Protein AF-A0A2N2IWS1-F1 (afdb_monomer)

Radius of gyration: 18.08 Å; Cα contacts (8 Å, |Δi|>4): 103; chains: 1; bounding box: 43×35×47 Å

Solvent-accessible surface area (backbone atoms only — not comparable to full-atom values): 7601 Å² total; per-residue (Å²): 71,69,80,46,80,88,52,64,87,78,64,87,85,59,77,84,54,102,39,60,62,78,55,53,88,51,97,86,38,55,80,61,92,93,49,77,65,35,88,47,56,85,59,11,75,43,39,83,91,68,78,90,66,96,35,44,76,46,73,50,76,75,44,56,80,58,96,74,76,89,52,101,83,56,81,81,52,74,49,65,53,77,40,80,72,43,95,48,91,77,84,84,85,89,83,87,87,86,84,80,93,82,64,97,61,88,131

Foldseek 3Di:
DAPDPVLPPAAPLDDQPPADDPQDDDPPHPDDPPWHRGPCNNCHPAHPQDDDDPWDKDKADKDWPDPDDDDPPDDIDIDIDIDGPGDDDDDHDDDDDDDDPDDPDRD

Nearest PDB structures (foldseek):
  6r5v-assembly1_B  TM=9.050E-01  e=1.182E-02  Pseudomonas aeruginosa PAO1

Structure (mmCIF, N/CA/C/O backbone):
data_AF-A0A2N2IWS1-F1
#
_entry.id   AF-A0A2N2IWS1-F1
#
loop_
_atom_site.group_PDB
_atom_site.id
_atom_site.type_symbol
_atom_site.label_atom_id
_atom_site.label_alt_id
_atom_site.label_comp_id
_atom_site.label_asym_id
_atom_site.label_entity_id
_atom_site.label_seq_id
_atom_site.pdbx_PDB_ins_code
_atom_site.Cartn_x
_atom_site.Cartn_y
_atom_site.Cartn_z
_atom_site.occupancy
_atom_site.B_iso_or_equiv
_atom_site.auth_seq_id
_atom_site.auth_comp_id
_atom_site.auth_asym_id
_atom_site.auth_atom_id
_atom_site.pdbx_PDB_model_num
ATOM 1 N N . MET A 1 1 ? 13.459 -1.498 2.084 1.00 74.81 1 MET A N 1
ATOM 2 C CA . MET A 1 1 ? 14.936 -1.447 1.983 1.00 74.81 1 MET A CA 1
ATOM 3 C C . MET A 1 1 ? 15.389 -0.037 2.311 1.00 74.81 1 MET A C 1
ATOM 5 O O . MET A 1 1 ? 14.956 0.867 1.605 1.00 74.81 1 MET A O 1
ATOM 9 N N . PRO A 1 2 ? 16.210 0.158 3.357 1.00 72.88 2 PRO A N 1
ATOM 10 C CA . PRO A 1 2 ? 16.790 1.462 3.685 1.00 72.88 2 PRO A CA 1
ATOM 11 C C . PRO A 1 2 ? 17.590 2.036 2.510 1.00 72.88 2 PRO A C 1
ATOM 13 O O . PRO A 1 2 ? 18.221 1.276 1.776 1.00 72.88 2 PRO A O 1
ATOM 16 N N . CYS A 1 3 ? 17.601 3.357 2.337 1.00 76.81 3 CYS A N 1
ATOM 17 C CA . CYS A 1 3 ? 18.501 4.008 1.379 1.00 76.81 3 CYS A CA 1
ATOM 18 C C . CYS A 1 3 ? 19.899 4.266 1.970 1.00 76.81 3 CYS A C 1
ATOM 20 O O . CYS A 1 3 ? 20.853 4.454 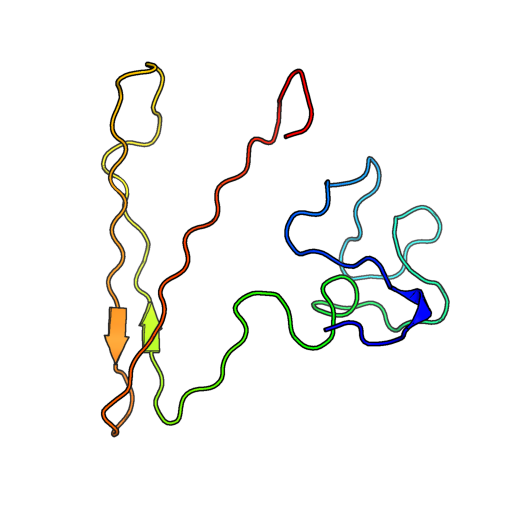1.221 1.00 76.81 3 CYS A O 1
ATOM 22 N N . HIS A 1 4 ? 20.039 4.229 3.300 1.00 80.19 4 HIS A N 1
ATOM 23 C CA . HIS A 1 4 ? 21.315 4.323 4.011 1.00 80.19 4 HIS A CA 1
ATOM 24 C C . HIS A 1 4 ? 21.274 3.454 5.287 1.00 80.19 4 HIS A C 1
ATOM 26 O O . HIS A 1 4 ? 20.225 3.407 5.934 1.00 80.19 4 HIS A O 1
ATOM 32 N N . PRO A 1 5 ? 22.374 2.791 5.711 1.00 80.69 5 PRO A N 1
ATOM 33 C CA . PRO A 1 5 ? 22.377 1.930 6.904 1.00 80.69 5 PRO A CA 1
ATOM 34 C C . PRO A 1 5 ? 21.931 2.655 8.179 1.00 80.69 5 PRO A C 1
ATOM 36 O O . PRO A 1 5 ? 21.270 2.050 9.020 1.00 80.69 5 PRO A O 1
ATOM 39 N N . GLY A 1 6 ? 22.217 3.958 8.281 1.00 81.00 6 GLY A N 1
ATOM 40 C CA . GLY A 1 6 ? 21.803 4.813 9.402 1.00 81.00 6 GLY A CA 1
ATOM 41 C C . GLY A 1 6 ? 20.289 4.997 9.566 1.00 81.00 6 GLY A C 1
ATOM 42 O O . GLY A 1 6 ? 19.862 5.520 10.585 1.00 81.00 6 GLY A O 1
ATOM 43 N N . GLN A 1 7 ? 19.475 4.555 8.604 1.00 79.50 7 GLN A N 1
ATOM 44 C CA . GLN A 1 7 ? 18.015 4.537 8.739 1.00 79.50 7 GLN A CA 1
ATOM 45 C C . GLN A 1 7 ? 17.487 3.265 9.416 1.00 79.50 7 GLN A C 1
ATOM 47 O O . GLN A 1 7 ? 16.287 3.141 9.633 1.00 79.50 7 GLN A O 1
ATOM 52 N N . THR A 1 8 ? 18.349 2.290 9.702 1.00 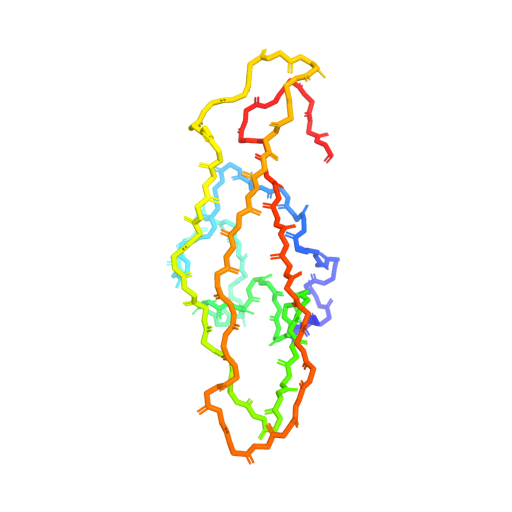81.94 8 THR A N 1
ATOM 53 C CA . THR A 1 8 ? 17.946 1.061 10.393 1.00 81.94 8 THR A CA 1
ATOM 54 C C . THR A 1 8 ? 17.729 1.368 11.879 1.00 81.94 8 THR A C 1
ATOM 56 O O . THR A 1 8 ? 18.615 1.974 12.483 1.00 81.94 8 THR A O 1
ATOM 59 N N . PRO A 1 9 ? 16.628 0.923 12.511 1.00 81.62 9 PRO A N 1
ATOM 60 C CA . PRO A 1 9 ? 15.547 0.092 11.971 1.00 81.62 9 PRO A CA 1
ATOM 61 C C . PRO A 1 9 ? 14.481 0.889 11.199 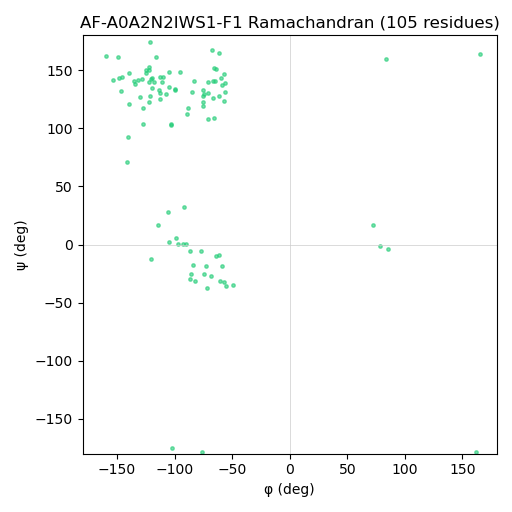1.00 81.62 9 PRO A C 1
ATOM 63 O O . PRO A 1 9 ? 14.055 1.955 11.631 1.00 81.62 9 PRO A O 1
ATOM 66 N N . LEU A 1 10 ? 14.000 0.315 10.087 1.00 79.75 10 LEU A N 1
ATOM 67 C CA . LEU A 1 10 ? 12.961 0.894 9.230 1.00 79.75 10 LEU A CA 1
ATOM 68 C C . LEU A 1 10 ? 11.867 -0.145 8.967 1.00 79.75 10 LEU A C 1
ATOM 70 O O . LEU A 1 10 ? 12.162 -1.263 8.540 1.00 79.75 10 LEU A O 1
ATOM 74 N N . SER A 1 11 ? 10.614 0.219 9.232 1.00 80.12 11 SER A N 1
ATOM 75 C CA . SER A 1 11 ? 9.443 -0.653 9.094 1.00 80.12 11 SER A CA 1
ATOM 76 C C . SER A 1 11 ? 8.275 0.131 8.508 1.00 80.12 11 SER A C 1
ATOM 78 O O . SER A 1 11 ? 8.135 1.314 8.791 1.00 80.12 11 SER A O 1
ATOM 80 N N . HIS A 1 12 ? 7.421 -0.537 7.729 1.00 78.75 12 HIS A N 1
ATOM 81 C CA . HIS A 1 12 ? 6.203 0.075 7.184 1.00 78.75 12 HIS A CA 1
ATOM 82 C C . HIS A 1 12 ? 5.158 0.378 8.268 1.00 78.75 12 HIS A C 1
ATOM 84 O O . HIS A 1 12 ? 4.354 1.286 8.110 1.00 78.75 12 HIS A O 1
ATOM 90 N N . ALA A 1 13 ? 5.174 -0.390 9.361 1.00 80.25 13 ALA A N 1
ATOM 91 C CA . ALA A 1 13 ? 4.272 -0.232 10.495 1.00 80.25 13 ALA A CA 1
ATOM 92 C C . ALA A 1 13 ? 4.885 0.691 11.563 1.00 80.25 13 ALA A C 1
ATOM 94 O O . ALA A 1 13 ? 4.704 0.471 12.756 1.00 80.25 13 ALA A O 1
ATOM 95 N N . CYS A 1 14 ? 5.690 1.677 11.151 1.00 80.69 14 CYS A N 1
ATOM 96 C CA . CYS A 1 14 ? 6.225 2.655 12.086 1.00 80.69 14 CYS A CA 1
ATOM 97 C C . CYS A 1 14 ? 5.113 3.591 12.565 1.00 80.69 14 CYS A C 1
ATOM 99 O O . CYS A 1 14 ? 4.266 4.035 11.786 1.00 80.69 14 CYS A O 1
ATOM 101 N N . GLU A 1 15 ? 5.144 3.921 13.849 1.00 80.50 15 GLU A N 1
ATOM 102 C CA . GLU A 1 15 ? 4.154 4.806 14.441 1.00 80.50 15 GLU A CA 1
ATOM 103 C C . GLU A 1 15 ? 4.245 6.220 13.843 1.00 80.50 15 GLU A C 1
ATOM 105 O O . GLU A 1 15 ? 5.350 6.750 13.645 1.00 80.50 15 GLU A O 1
ATOM 110 N N . PRO A 1 16 ? 3.104 6.884 13.594 1.00 80.12 16 PRO A N 1
ATOM 111 C CA . PRO A 1 16 ? 3.109 8.297 13.270 1.00 80.12 16 PRO A CA 1
ATOM 112 C C . PRO A 1 16 ? 3.588 9.074 14.502 1.00 80.12 16 PRO A C 1
ATOM 114 O O . PRO A 1 16 ? 2.890 9.177 15.510 1.00 80.12 16 PRO A O 1
ATOM 117 N N . THR A 1 17 ? 4.801 9.625 14.439 1.00 82.75 17 THR A N 1
ATOM 118 C CA . THR A 1 17 ? 5.331 10.469 15.519 1.00 82.75 17 THR A CA 1
ATOM 119 C C . THR A 1 17 ? 4.448 11.707 15.715 1.00 82.75 17 THR A C 1
ATOM 121 O O . THR A 1 17 ? 3.702 12.108 14.823 1.00 82.75 17 THR A O 1
ATOM 124 N N . GLY A 1 18 ? 4.591 12.417 16.841 1.00 84.00 18 GLY A N 1
ATOM 125 C CA . GLY A 1 18 ? 3.866 13.679 17.063 1.00 84.00 18 GLY A CA 1
ATOM 126 C C . GLY A 1 18 ? 4.181 14.794 16.049 1.00 84.00 18 GLY A C 1
ATOM 127 O O . GLY A 1 18 ? 3.533 15.841 16.062 1.00 84.00 18 GLY A O 1
ATOM 128 N N . ARG A 1 19 ? 5.187 14.610 15.181 1.00 85.31 19 ARG A N 1
ATOM 129 C CA . ARG A 1 19 ? 5.573 15.555 14.124 1.00 85.31 19 ARG A CA 1
ATOM 130 C C . ARG A 1 19 ? 5.972 14.796 12.853 1.00 85.31 19 ARG A C 1
ATOM 132 O O . ARG A 1 19 ? 7.157 14.797 12.504 1.00 85.31 19 ARG A O 1
ATOM 139 N N . PRO A 1 20 ? 5.004 14.179 12.156 1.00 85.25 20 PRO A N 1
ATOM 140 C CA . PRO A 1 20 ? 5.288 13.352 10.993 1.00 85.25 20 PRO A CA 1
ATOM 141 C C . PRO A 1 20 ? 5.862 14.204 9.859 1.00 85.25 20 PRO A C 1
ATOM 143 O O . PRO A 1 20 ? 5.572 15.407 9.758 1.00 85.25 20 PRO A O 1
ATOM 146 N N . ASP A 1 21 ? 6.676 13.586 9.009 1.00 81.50 21 ASP A N 1
ATOM 147 C CA . ASP A 1 21 ? 7.170 14.232 7.797 1.00 81.50 21 ASP A CA 1
ATOM 148 C C . ASP A 1 21 ? 6.026 14.546 6.823 1.00 81.50 21 ASP A C 1
ATOM 150 O O . ASP A 1 21 ? 4.997 13.875 6.795 1.00 81.50 21 ASP A O 1
ATOM 154 N N . LEU A 1 22 ? 6.208 15.596 6.025 1.00 79.44 22 LEU A N 1
ATOM 155 C CA . LEU A 1 22 ? 5.247 16.030 5.008 1.00 79.44 22 LEU A CA 1
ATOM 156 C C . LEU A 1 22 ? 5.793 15.891 3.580 1.00 79.44 22 LEU A C 1
ATOM 158 O O . LEU A 1 22 ? 5.287 16.556 2.674 1.00 79.44 22 LEU A O 1
ATOM 162 N N . GLY A 1 23 ? 6.862 15.119 3.373 1.00 76.44 23 GLY A N 1
ATOM 163 C CA . GLY A 1 23 ? 7.548 15.005 2.088 1.00 76.44 23 GLY A CA 1
ATOM 164 C C . GLY A 1 23 ? 8.351 16.251 1.707 1.00 76.44 23 GLY A C 1
ATOM 165 O O . GLY A 1 23 ? 8.693 16.426 0.539 1.00 76.44 23 GLY A O 1
ATOM 166 N N . ARG A 1 24 ? 8.634 17.145 2.665 1.00 76.75 24 ARG A N 1
ATOM 167 C CA . ARG A 1 24 ? 9.462 18.344 2.467 1.00 76.75 24 ARG A CA 1
ATOM 168 C C . ARG A 1 24 ? 10.223 18.691 3.738 1.00 76.75 24 ARG A C 1
ATOM 170 O O . ARG A 1 24 ? 9.659 18.632 4.832 1.00 76.75 24 ARG A O 1
ATOM 177 N N . PHE A 1 25 ? 11.459 19.164 3.581 1.00 77.38 25 PHE A N 1
ATOM 178 C CA . PHE A 1 25 ? 12.293 19.512 4.727 1.00 77.38 25 PHE A CA 1
ATOM 179 C C . PHE A 1 25 ? 11.612 20.553 5.617 1.00 77.38 25 PHE A C 1
ATOM 181 O O . PHE A 1 25 ? 11.272 21.653 5.178 1.00 77.38 25 PHE A O 1
ATOM 188 N N . THR A 1 26 ? 11.447 20.214 6.892 1.00 78.69 26 THR A N 1
ATOM 189 C CA . THR A 1 26 ? 11.022 21.148 7.932 1.00 78.69 26 THR A CA 1
ATOM 190 C C . THR A 1 26 ? 11.826 20.851 9.189 1.00 78.69 26 THR A C 1
ATOM 192 O O . THR A 1 26 ? 11.740 19.753 9.728 1.00 78.69 26 THR A O 1
ATOM 195 N N . LYS A 1 27 ? 12.569 21.843 9.691 1.00 81.00 27 LYS A N 1
ATOM 196 C CA . LYS A 1 27 ? 13.560 21.677 10.773 1.00 81.00 27 LYS A CA 1
ATOM 197 C C . LYS A 1 27 ? 13.057 20.924 12.012 1.00 81.00 27 LYS A C 1
ATOM 199 O O . LYS A 1 27 ? 13.828 20.228 12.657 1.00 81.00 27 LYS A O 1
ATOM 204 N N . PHE A 1 28 ? 11.790 21.098 12.378 1.00 84.81 28 PHE A N 1
ATOM 205 C CA . PHE A 1 28 ? 11.222 20.540 13.606 1.00 84.81 28 PHE A CA 1
ATOM 206 C C . PHE A 1 28 ? 10.292 19.347 13.363 1.00 84.81 28 PHE A C 1
ATOM 208 O O . PHE A 1 28 ? 9.376 19.143 14.155 1.00 84.81 28 PHE A O 1
ATOM 215 N N . ARG A 1 29 ? 10.493 18.581 12.287 1.00 83.00 29 ARG A N 1
ATOM 216 C CA . ARG A 1 29 ? 9.741 17.352 11.986 1.00 83.00 29 ARG A CA 1
ATOM 217 C C . ARG A 1 29 ? 10.651 16.128 11.991 1.00 83.00 29 ARG A C 1
ATOM 219 O O . ARG A 1 29 ? 11.868 16.261 11.910 1.00 83.00 29 ARG A O 1
ATOM 226 N N . THR A 1 30 ? 10.049 14.950 12.120 1.00 83.50 30 THR A N 1
ATOM 227 C CA . THR A 1 30 ? 10.751 13.673 11.977 1.00 83.50 30 THR A CA 1
ATOM 228 C C . THR A 1 30 ? 11.316 13.561 10.563 1.00 83.50 30 THR A C 1
ATOM 230 O O . THR A 1 30 ? 10.590 13.763 9.598 1.00 83.50 30 THR A O 1
ATOM 233 N N . GLY A 1 31 ? 12.610 13.272 10.443 1.00 81.50 31 GLY A N 1
ATOM 234 C CA . GLY A 1 31 ? 13.321 13.200 9.169 1.00 81.50 31 GLY A CA 1
ATOM 235 C C . GLY A 1 31 ? 14.831 13.303 9.372 1.00 81.50 31 GLY A C 1
ATOM 236 O O . GLY A 1 31 ? 15.310 13.413 10.501 1.00 81.50 31 GLY A O 1
ATOM 237 N N . TRP A 1 32 ? 15.577 13.283 8.272 1.00 80.94 32 TRP A N 1
ATOM 238 C CA . TRP A 1 32 ? 17.038 13.336 8.271 1.00 80.94 32 TRP A CA 1
ATOM 239 C C . TRP A 1 32 ? 17.515 14.593 7.544 1.00 80.94 32 TRP A C 1
ATOM 241 O O . TRP A 1 32 ? 16.955 14.964 6.515 1.00 80.94 32 TRP A O 1
ATOM 251 N N . LEU A 1 33 ? 18.555 15.244 8.069 1.00 82.88 33 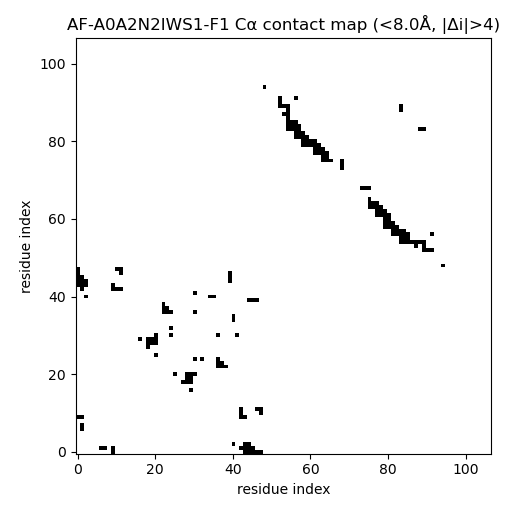LEU A N 1
ATOM 252 C CA . LEU A 1 33 ? 19.143 16.430 7.434 1.00 82.88 33 LEU A CA 1
ATOM 253 C C . LEU A 1 33 ? 19.921 16.070 6.160 1.00 82.88 33 LEU A C 1
ATOM 255 O O . LEU A 1 33 ? 19.863 16.801 5.175 1.00 82.88 33 LEU A O 1
ATOM 259 N N . ASP A 1 34 ? 20.610 14.930 6.196 1.00 81.00 34 ASP A N 1
ATOM 260 C CA . ASP A 1 34 ? 21.586 14.527 5.177 1.00 81.00 34 ASP A CA 1
ATOM 261 C C . ASP A 1 34 ? 20.975 13.662 4.066 1.00 81.00 34 ASP A C 1
ATOM 263 O O . ASP A 1 34 ? 21.673 13.229 3.149 1.00 81.00 34 ASP A O 1
ATOM 267 N N . LEU A 1 35 ? 19.670 13.390 4.142 1.00 74.88 35 LEU A N 1
ATOM 268 C CA . LEU A 1 35 ? 18.948 12.621 3.136 1.00 74.88 35 LEU A CA 1
ATOM 269 C C . LEU A 1 35 ? 17.990 13.525 2.358 1.00 74.88 35 LEU A C 1
ATOM 271 O O . LEU A 1 35 ? 17.400 14.449 2.928 1.00 74.88 35 LEU A O 1
ATOM 275 N N . PRO A 1 36 ? 17.809 13.270 1.052 1.00 67.94 36 PRO A N 1
ATOM 276 C CA . PRO A 1 36 ? 16.835 14.003 0.267 1.00 67.94 36 PRO A CA 1
ATOM 277 C C . PRO A 1 36 ? 15.436 13.837 0.867 1.00 67.94 36 PRO A C 1
ATOM 279 O O . PRO A 1 36 ? 15.022 12.743 1.239 1.00 67.94 36 PRO A O 1
ATOM 282 N N . ASN A 1 37 ? 14.686 14.933 0.929 1.00 64.38 37 ASN A N 1
ATOM 283 C CA . ASN A 1 37 ? 13.297 14.905 1.371 1.00 64.38 37 ASN A CA 1
ATOM 284 C C . ASN A 1 37 ? 12.415 14.557 0.168 1.00 64.38 37 ASN A C 1
ATOM 286 O O . ASN A 1 37 ? 12.570 15.153 -0.899 1.00 64.38 37 ASN A O 1
ATOM 290 N N . GLY A 1 38 ? 11.510 13.594 0.321 1.00 63.78 38 GLY A N 1
ATOM 291 C CA . GLY A 1 38 ? 10.595 13.192 -0.743 1.00 63.78 38 GLY A CA 1
ATOM 292 C C . GLY A 1 38 ? 9.903 11.856 -0.465 1.00 63.78 38 GLY A C 1
ATOM 293 O O . GLY A 1 38 ? 10.346 11.101 0.405 1.00 63.78 38 GLY A O 1
ATOM 294 N N . PRO A 1 39 ? 8.816 11.551 -1.195 1.00 58.19 39 PRO A N 1
ATOM 295 C CA . PRO A 1 39 ? 8.096 10.288 -1.047 1.00 58.19 39 PRO A CA 1
ATOM 296 C C . PRO A 1 39 ? 9.043 9.093 -1.255 1.00 58.19 39 PRO A C 1
ATOM 298 O O . PRO A 1 39 ? 9.810 9.071 -2.217 1.00 58.19 39 PRO A O 1
ATOM 301 N N . GLY A 1 40 ? 9.013 8.121 -0.336 1.00 58.84 40 GLY A N 1
ATOM 302 C CA . GLY A 1 40 ? 9.869 6.926 -0.366 1.00 58.84 40 GLY A CA 1
ATOM 303 C C . GLY A 1 40 ? 11.265 7.079 0.259 1.00 58.84 40 GLY A C 1
ATOM 304 O O . GLY A 1 40 ? 11.991 6.099 0.359 1.00 58.84 40 GLY A O 1
ATOM 305 N N . GLN A 1 41 ? 11.676 8.264 0.722 1.00 64.38 41 GLN A N 1
ATOM 306 C CA . GLN A 1 41 ? 12.985 8.427 1.389 1.00 64.38 41 GLN A CA 1
ATOM 307 C C . GLN A 1 41 ? 12.939 8.030 2.873 1.00 64.38 41 GLN A C 1
ATOM 309 O O . GLN A 1 41 ? 13.921 7.516 3.409 1.00 64.38 41 GLN A O 1
ATOM 314 N N . ILE A 1 42 ? 11.787 8.228 3.523 1.00 64.94 42 ILE A N 1
ATOM 315 C CA . ILE A 1 42 ? 11.535 7.818 4.916 1.00 64.94 42 ILE A CA 1
ATOM 316 C C . ILE A 1 42 ? 11.050 6.368 4.990 1.00 64.94 42 ILE A C 1
ATOM 318 O O . ILE A 1 42 ? 11.381 5.672 5.940 1.00 64.94 42 ILE A O 1
ATOM 322 N N . ASP A 1 43 ? 10.359 5.891 3.953 1.00 67.00 43 ASP A N 1
ATOM 323 C CA . ASP A 1 43 ? 9.851 4.511 3.863 1.00 67.00 43 ASP A CA 1
ATOM 324 C C . ASP A 1 43 ? 10.855 3.546 3.194 1.00 67.00 43 ASP A C 1
ATOM 326 O O . ASP A 1 43 ? 10.612 2.341 3.060 1.00 67.00 43 ASP A O 1
ATOM 330 N N . GLY A 1 44 ? 12.018 4.076 2.804 1.00 73.19 44 GLY A N 1
ATOM 331 C CA . GLY A 1 44 ? 13.096 3.360 2.136 1.00 73.19 44 GLY A CA 1
ATOM 332 C C . GLY A 1 44 ? 12.914 3.226 0.619 1.00 73.19 44 GLY A C 1
ATOM 333 O O . GLY A 1 44 ? 11.813 3.287 0.079 1.00 73.19 44 GLY A O 1
ATOM 334 N N . LEU A 1 45 ? 14.026 2.966 -0.077 1.00 80.06 45 LEU A N 1
ATOM 335 C CA . LEU A 1 45 ? 14.101 2.891 -1.543 1.00 80.06 45 LEU A CA 1
ATOM 336 C C . LEU A 1 45 ? 13.110 1.889 -2.155 1.00 80.06 45 LEU A C 1
ATOM 338 O O . LEU A 1 45 ? 12.574 2.116 -3.236 1.00 80.06 45 LEU A O 1
ATOM 342 N N . TYR A 1 46 ? 12.879 0.784 -1.449 1.00 82.44 46 TYR A N 1
ATOM 343 C CA . TYR A 1 46 ? 11.855 -0.199 -1.790 1.00 82.44 46 TYR A CA 1
ATOM 344 C C . TYR A 1 46 ? 10.981 -0.426 -0.557 1.00 82.44 46 TYR A C 1
ATOM 346 O O . TYR A 1 46 ? 11.452 -1.093 0.377 1.00 82.44 46 TYR A O 1
ATOM 354 N N . PRO A 1 47 ? 9.763 0.135 -0.507 1.00 84.44 47 PRO A N 1
ATOM 355 C CA . PRO A 1 47 ? 8.881 -0.038 0.637 1.00 84.44 47 PRO A CA 1
ATOM 356 C C . PRO A 1 47 ? 8.399 -1.489 0.744 1.00 84.44 47 PRO A C 1
ATOM 358 O O . PRO A 1 47 ? 8.567 -2.304 -0.170 1.00 84.44 47 PRO A O 1
ATOM 361 N N . PHE A 1 48 ? 7.800 -1.825 1.885 1.00 85.81 48 PHE A N 1
ATOM 362 C CA . PHE A 1 48 ? 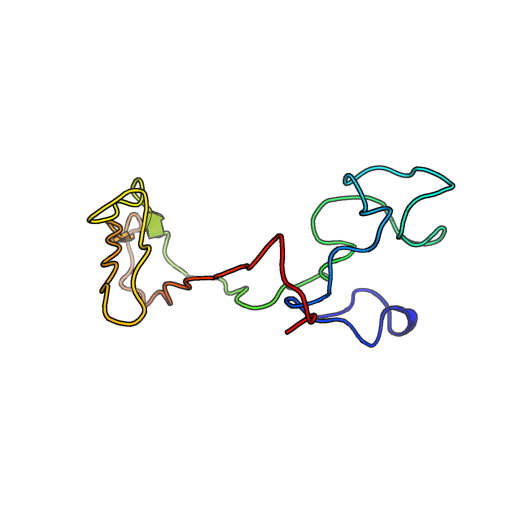7.130 -3.112 2.044 1.00 85.81 48 PHE A CA 1
ATOM 363 C C . PHE A 1 48 ? 6.067 -3.296 0.950 1.00 85.81 48 PHE A C 1
ATOM 365 O O . PHE A 1 48 ? 5.383 -2.350 0.570 1.00 85.81 48 PHE A O 1
ATOM 372 N N . GLY A 1 49 ? 5.978 -4.508 0.403 1.00 84.19 49 GLY A N 1
ATOM 373 C CA . GLY A 1 49 ? 5.042 -4.819 -0.674 1.00 84.19 49 GLY A CA 1
ATOM 374 C C . GLY A 1 49 ? 5.457 -4.353 -2.074 1.00 84.19 49 GLY A C 1
ATOM 375 O O . GLY A 1 49 ? 4.741 -4.656 -3.026 1.00 84.19 49 GLY A O 1
ATOM 376 N N . HIS A 1 50 ? 6.601 -3.676 -2.234 1.00 85.19 50 HIS A N 1
ATOM 377 C CA . HIS A 1 50 ? 7.095 -3.257 -3.546 1.00 85.19 50 HIS A CA 1
ATOM 378 C C . HIS A 1 50 ? 7.483 -4.455 -4.427 1.00 85.19 50 HIS A C 1
ATOM 380 O O . HIS A 1 50 ? 8.344 -5.261 -4.068 1.00 85.19 50 HIS A O 1
ATOM 386 N N . GLY A 1 51 ? 6.915 -4.515 -5.630 1.00 85.69 51 GLY A N 1
ATOM 387 C CA . GLY A 1 51 ? 7.231 -5.512 -6.646 1.00 85.69 51 GLY A CA 1
ATOM 388 C C . GLY A 1 51 ? 6.949 -4.976 -8.044 1.00 85.69 51 GLY A C 1
ATOM 389 O O . GLY A 1 51 ? 5.984 -4.247 -8.259 1.00 85.69 51 GLY A O 1
ATOM 390 N N . LEU A 1 52 ? 7.810 -5.320 -9.002 1.00 88.56 52 LEU A N 1
ATOM 391 C CA . LEU A 1 52 ? 7.597 -5.002 -10.413 1.00 88.56 52 LEU A CA 1
ATOM 392 C C . LEU A 1 52 ? 6.941 -6.189 -11.119 1.00 88.56 52 LEU A C 1
ATOM 394 O O . LEU A 1 52 ? 7.224 -7.343 -10.802 1.00 88.56 52 LEU A O 1
ATOM 398 N N . SER A 1 53 ? 6.119 -5.900 -12.127 1.00 89.06 53 SER A N 1
ATOM 399 C CA . SER A 1 53 ? 5.514 -6.910 -12.994 1.00 89.06 53 SER A CA 1
ATOM 400 C C . SER A 1 53 ? 5.823 -6.626 -14.462 1.00 89.06 53 SER A C 1
ATOM 402 O O . SER A 1 53 ? 5.977 -5.479 -14.884 1.00 89.06 53 SER A O 1
ATOM 404 N N . TYR A 1 54 ? 5.900 -7.685 -15.268 1.00 90.75 54 TYR A N 1
ATOM 405 C CA . TYR A 1 54 ? 6.039 -7.577 -16.726 1.00 90.75 5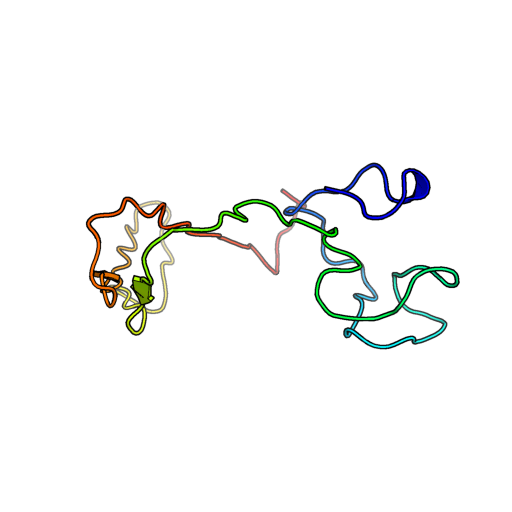4 TYR A CA 1
ATOM 406 C C . TYR A 1 54 ? 4.721 -7.227 -17.430 1.00 90.75 54 TYR A C 1
ATOM 408 O O . TYR A 1 54 ? 4.695 -7.038 -18.649 1.00 90.75 54 TYR A O 1
ATOM 416 N N . THR A 1 55 ? 3.623 -7.172 -16.678 1.00 94.06 55 THR A N 1
ATOM 417 C CA . THR A 1 55 ? 2.338 -6.636 -17.115 1.00 94.06 55 THR A CA 1
ATOM 418 C C . THR A 1 55 ? 1.923 -5.480 -16.205 1.00 94.06 55 THR A C 1
ATOM 420 O O . THR A 1 55 ? 2.604 -5.166 -15.234 1.00 94.06 55 THR A O 1
ATOM 423 N N . ARG A 1 56 ? 0.824 -4.804 -16.537 1.00 93.75 56 ARG A N 1
ATOM 424 C CA . ARG A 1 56 ? 0.267 -3.724 -15.717 1.00 93.75 56 ARG A CA 1
ATOM 425 C C . ARG A 1 56 ? -1.080 -4.155 -15.172 1.00 93.75 56 ARG A C 1
ATOM 427 O O . ARG A 1 56 ? -1.912 -4.623 -15.947 1.00 93.75 56 ARG A O 1
ATOM 434 N N . PHE A 1 57 ? -1.304 -3.941 -13.884 1.00 95.06 57 PHE A N 1
ATOM 435 C CA . PHE A 1 57 ? -2.601 -4.141 -13.250 1.00 95.06 57 PHE A CA 1
ATOM 436 C C . PHE A 1 57 ? -3.250 -2.788 -12.973 1.00 95.06 57 PHE A C 1
ATOM 438 O O . PHE A 1 57 ? -2.587 -1.845 -12.547 1.00 95.06 57 PHE A O 1
ATOM 445 N N . ALA A 1 58 ? -4.539 -2.682 -13.276 1.00 94.81 58 ALA A N 1
ATOM 446 C CA . ALA A 1 58 ? -5.362 -1.530 -12.957 1.00 94.81 58 ALA A CA 1
ATOM 447 C C . ALA A 1 58 ? -6.313 -1.909 -11.822 1.00 94.81 58 ALA A C 1
ATOM 449 O O . ALA A 1 58 ? -7.002 -2.929 -11.908 1.00 94.81 58 ALA A O 1
ATOM 450 N N . TYR A 1 59 ? -6.341 -1.071 -10.791 1.00 95.38 59 TYR A N 1
ATOM 451 C CA . TYR A 1 59 ? -7.224 -1.209 -9.641 1.00 95.38 59 TYR A CA 1
ATOM 452 C C . TYR A 1 59 ? -8.424 -0.272 -9.797 1.00 95.38 59 TYR A C 1
ATOM 454 O O . TYR A 1 59 ? -8.266 0.898 -10.153 1.00 95.38 59 TYR A O 1
ATOM 462 N N . GLY A 1 60 ? -9.621 -0.801 -9.560 1.00 94.81 60 GLY A N 1
ATOM 463 C CA . GLY A 1 60 ? -10.851 -0.025 -9.456 1.00 94.81 60 GLY A CA 1
ATOM 464 C C . GLY A 1 60 ? -10.963 0.710 -8.119 1.00 94.81 60 GLY A C 1
ATOM 465 O O . GLY A 1 60 ? -10.085 0.631 -7.261 1.00 94.81 60 GLY A O 1
ATOM 466 N N . ALA A 1 61 ? -12.074 1.421 -7.930 1.00 94.81 61 ALA A N 1
ATOM 467 C CA . ALA A 1 61 ? -12.375 2.036 -6.643 1.00 94.81 61 ALA A CA 1
ATOM 468 C C . ALA A 1 61 ? -12.745 0.948 -5.614 1.00 94.81 61 ALA A C 1
ATOM 470 O O . ALA A 1 61 ? -13.597 0.109 -5.919 1.00 94.81 61 ALA A O 1
ATOM 471 N N . PRO A 1 62 ? -12.152 0.950 -4.407 1.00 93.25 62 PRO A N 1
ATOM 472 C CA . PRO A 1 62 ? -12.529 0.009 -3.366 1.00 93.25 62 PRO A CA 1
ATOM 473 C C . PRO A 1 62 ? -13.959 0.276 -2.892 1.00 93.25 62 PRO A C 1
ATOM 475 O O . PRO A 1 62 ? -14.386 1.421 -2.732 1.00 93.25 62 PRO A O 1
ATOM 478 N N . GLN A 1 63 ? -14.691 -0.800 -2.637 1.00 93.75 63 GLN A N 1
ATOM 479 C CA . GLN A 1 63 ? -16.046 -0.779 -2.107 1.00 93.75 63 GLN A CA 1
ATOM 480 C C . GLN A 1 63 ? -16.083 -1.568 -0.809 1.00 93.75 63 GLN A C 1
ATOM 482 O O . GLN A 1 63 ? -15.478 -2.629 -0.706 1.00 93.75 63 GLN A O 1
ATOM 487 N N . ALA A 1 64 ? -16.816 -1.073 0.179 1.00 91.44 64 ALA A N 1
ATOM 488 C CA . ALA A 1 64 ? -17.012 -1.765 1.442 1.00 91.44 64 ALA A CA 1
ATOM 489 C C . ALA A 1 64 ? -18.504 -1.974 1.682 1.00 91.44 64 ALA A C 1
ATOM 491 O O . ALA A 1 64 ? -19.331 -1.170 1.250 1.00 91.44 64 ALA A O 1
ATOM 492 N N . THR A 1 65 ? -18.855 -3.044 2.396 1.00 90.38 65 THR A N 1
ATOM 493 C CA . THR A 1 65 ? -20.267 -3.352 2.693 1.00 90.38 65 THR A CA 1
ATOM 494 C C . THR A 1 65 ? -20.923 -2.222 3.488 1.00 90.38 65 THR A C 1
ATOM 496 O O . THR A 1 65 ? -22.130 -2.011 3.395 1.00 90.38 65 THR A O 1
ATOM 499 N N . ARG A 1 66 ? -20.132 -1.523 4.313 1.00 86.88 66 ARG A N 1
ATOM 500 C CA . ARG A 1 66 ? -20.562 -0.470 5.238 1.00 86.88 66 ARG A CA 1
ATOM 501 C C . ARG A 1 66 ? -19.442 0.553 5.414 1.00 86.88 66 ARG A C 1
ATOM 503 O O . ARG A 1 66 ? -18.288 0.262 5.115 1.00 86.88 66 ARG A O 1
ATOM 510 N N . ARG A 1 67 ? -19.795 1.746 5.899 1.00 84.94 67 ARG A N 1
ATOM 511 C CA . ARG A 1 67 ? -18.827 2.800 6.257 1.00 84.94 67 ARG A CA 1
ATOM 512 C C . ARG A 1 67 ? -18.288 2.659 7.678 1.00 84.94 67 ARG A C 1
ATOM 514 O O . ARG A 1 67 ? -17.190 3.119 7.950 1.00 84.94 67 ARG A O 1
ATOM 521 N N . GLU A 1 68 ? -19.061 2.024 8.550 1.00 81.75 68 GLU A N 1
ATOM 522 C CA . GLU A 1 68 ? -18.756 1.841 9.964 1.00 81.75 68 GLU A CA 1
ATOM 523 C C . GLU A 1 68 ? -18.981 0.370 10.328 1.00 81.75 68 GLU A C 1
ATOM 525 O O . GLU A 1 68 ? -19.918 -0.266 9.830 1.00 81.75 68 GLU A O 1
ATOM 530 N N . ALA A 1 69 ? -18.103 -0.157 11.176 1.00 80.12 69 ALA A N 1
ATOM 531 C CA . ALA A 1 69 ? -18.250 -1.437 11.855 1.00 80.12 69 ALA A CA 1
ATOM 532 C C . ALA A 1 69 ? -18.031 -1.148 13.342 1.00 80.12 69 ALA A C 1
ATOM 534 O O . ALA A 1 69 ? -16.979 -0.629 13.711 1.00 80.12 69 ALA A O 1
ATOM 535 N N . THR A 1 70 ? -19.053 -1.374 14.163 1.00 72.50 70 THR A N 1
ATOM 536 C CA . THR A 1 70 ? -19.098 -0.880 15.550 1.00 72.50 70 THR A CA 1
ATOM 537 C C . THR A 1 70 ? -19.233 -1.995 16.581 1.00 72.50 70 THR A C 1
ATOM 539 O O . THR A 1 70 ? -19.023 -1.734 17.762 1.00 72.50 70 THR A O 1
ATOM 542 N N . GLY A 1 71 ? -19.542 -3.229 16.169 1.00 72.94 71 GLY A N 1
ATOM 543 C CA . GLY A 1 71 ? -19.567 -4.397 17.051 1.00 72.94 71 GLY A CA 1
ATOM 544 C C . GLY A 1 71 ? -18.373 -5.338 16.870 1.00 72.94 71 GLY A C 1
ATOM 545 O O . GLY A 1 71 ? -17.910 -5.554 15.755 1.00 72.94 71 GLY A O 1
ATOM 546 N N . ASP A 1 72 ? -17.960 -6.004 17.953 1.00 70.00 72 ASP A N 1
ATOM 547 C CA . ASP A 1 72 ? -16.904 -7.039 17.948 1.00 70.00 72 ASP A CA 1
ATOM 548 C C . ASP A 1 72 ? -17.211 -8.231 17.012 1.00 70.00 72 ASP A C 1
ATOM 550 O O . ASP A 1 72 ? -16.317 -8.989 16.638 1.00 70.00 72 ASP A O 1
ATOM 554 N N . ALA A 1 73 ? -18.480 -8.404 16.624 1.00 66.81 73 ALA A N 1
ATOM 555 C CA . ALA A 1 73 ? -18.950 -9.434 15.695 1.00 66.81 73 ALA A CA 1
ATOM 556 C C . ALA A 1 73 ? -19.279 -8.900 14.285 1.00 66.81 73 ALA A C 1
ATOM 558 O O . ALA A 1 73 ? -19.739 -9.666 13.431 1.00 66.81 73 ALA A O 1
ATOM 559 N N . ASP A 1 74 ? -19.070 -7.607 14.015 1.00 78.38 74 ASP A N 1
ATOM 560 C CA . ASP A 1 74 ? -19.364 -7.028 12.706 1.00 78.38 74 ASP A CA 1
ATOM 561 C C . ASP A 1 74 ? -18.297 -7.421 11.681 1.00 78.38 74 ASP A C 1
ATOM 563 O O . ASP A 1 74 ? -17.120 -7.076 11.779 1.00 78.38 74 ASP A O 1
ATOM 567 N N . ARG A 1 75 ? -18.727 -8.115 10.625 1.00 83.12 75 ARG A N 1
ATOM 568 C CA . ARG A 1 75 ? -17.870 -8.430 9.481 1.00 83.12 75 ARG A CA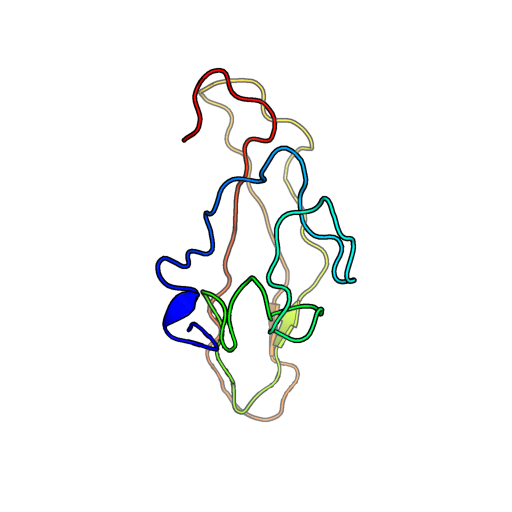 1
ATOM 569 C C . ARG A 1 75 ? -17.948 -7.321 8.436 1.00 83.12 75 ARG A C 1
ATOM 571 O O . ARG A 1 75 ? -18.955 -7.184 7.741 1.00 83.12 75 ARG A O 1
ATOM 578 N N . LEU A 1 76 ? -16.847 -6.597 8.248 1.00 88.06 76 LEU A N 1
ATOM 579 C CA . LEU A 1 76 ? -16.676 -5.683 7.121 1.00 88.06 76 LEU A CA 1
ATOM 580 C C . LEU A 1 76 ? -16.084 -6.439 5.925 1.00 88.06 76 LEU A C 1
ATOM 582 O O . LEU A 1 76 ? -14.967 -6.944 6.002 1.00 88.06 76 LEU A O 1
ATOM 586 N N . SER A 1 77 ? -16.817 -6.519 4.813 1.00 90.75 77 SER A N 1
ATOM 587 C CA . SER A 1 77 ? -16.256 -7.036 3.557 1.00 90.75 77 SER A CA 1
ATOM 588 C C . SER A 1 77 ? -15.879 -5.876 2.643 1.00 90.75 77 SER A C 1
ATOM 590 O O . SER A 1 77 ? -16.662 -4.932 2.487 1.00 90.75 77 SER A O 1
ATOM 592 N N . VAL A 1 78 ? -14.680 -5.960 2.067 1.00 92.06 78 VAL A N 1
ATOM 593 C CA . VAL A 1 78 ? -14.108 -4.982 1.138 1.00 92.06 78 VAL A CA 1
ATOM 594 C C . VAL A 1 78 ? -13.833 -5.682 -0.186 1.00 92.06 78 VAL A C 1
ATOM 596 O O . VAL A 1 78 ? -13.286 -6.784 -0.210 1.00 92.06 78 VAL A O 1
ATOM 599 N N . TRP A 1 79 ? -14.206 -5.032 -1.279 1.00 94.00 79 TRP A N 1
ATOM 600 C CA . TRP A 1 79 ? -14.012 -5.501 -2.642 1.00 94.00 79 TRP A CA 1
ATOM 601 C C . TRP A 1 79 ? -13.267 -4.455 -3.450 1.00 94.00 79 TRP A C 1
ATOM 603 O O . TRP A 1 79 ? -13.430 -3.253 -3.245 1.00 94.00 79 TRP A O 1
ATOM 613 N N . ILE A 1 80 ? -12.462 -4.925 -4.391 1.00 95.94 80 ILE A N 1
ATOM 614 C CA . ILE A 1 80 ? -11.785 -4.079 -5.359 1.00 95.94 80 ILE A CA 1
ATOM 615 C C . ILE A 1 80 ? -11.666 -4.841 -6.671 1.00 95.94 80 ILE A C 1
ATOM 617 O O . ILE A 1 80 ? -11.264 -6.005 -6.691 1.00 95.94 80 ILE A O 1
ATOM 621 N N . ASP A 1 81 ? -12.026 -4.180 -7.764 1.00 95.88 81 ASP A N 1
ATOM 622 C CA . ASP A 1 81 ? -11.833 -4.747 -9.090 1.00 95.88 81 ASP A CA 1
ATOM 623 C C . ASP A 1 81 ? -10.355 -4.676 -9.464 1.00 95.88 81 ASP A C 1
ATOM 625 O O . ASP A 1 81 ? -9.732 -3.614 -9.388 1.00 95.88 81 ASP A O 1
ATOM 629 N N . VAL A 1 82 ? -9.796 -5.801 -9.906 1.00 95.44 82 VAL A N 1
ATOM 630 C CA . VAL A 1 82 ? -8.412 -5.881 -10.381 1.00 95.44 82 VAL A CA 1
ATOM 631 C C . VAL A 1 82 ? -8.409 -6.396 -11.807 1.00 95.44 82 VAL A C 1
ATOM 633 O O . VAL A 1 82 ? -8.907 -7.483 -12.101 1.00 95.44 82 VAL A O 1
ATOM 636 N N . LYS A 1 83 ? -7.823 -5.614 -12.711 1.00 95.81 83 LYS A N 1
ATOM 637 C CA . LYS A 1 83 ? -7.742 -5.946 -14.133 1.00 95.81 83 LYS A CA 1
ATOM 638 C C . LYS A 1 83 ? -6.295 -6.002 -14.592 1.00 95.81 83 LYS A C 1
ATOM 640 O O . LYS A 1 83 ? -5.566 -5.022 -14.470 1.00 95.81 83 LYS A O 1
ATOM 645 N N . ASN A 1 84 ? -5.903 -7.103 -15.228 1.00 95.69 84 ASN A N 1
ATOM 646 C CA . ASN A 1 84 ? -4.675 -7.131 -16.019 1.00 95.69 84 ASN A CA 1
ATOM 647 C C . ASN A 1 84 ? -4.879 -6.287 -17.292 1.00 95.69 84 ASN A C 1
ATOM 649 O O . ASN A 1 84 ? -5.629 -6.662 -18.192 1.00 95.69 84 ASN A O 1
ATOM 653 N N . ALA A 1 85 ? -4.247 -5.118 -17.338 1.00 94.69 85 ALA A N 1
ATOM 654 C CA . ALA A 1 85 ? -4.331 -4.139 -18.419 1.00 94.69 85 ALA A CA 1
ATOM 655 C C . ALA A 1 85 ? -3.136 -4.212 -19.392 1.00 94.69 85 ALA A C 1
ATOM 657 O O . ALA A 1 85 ? -2.994 -3.357 -20.271 1.00 94.69 85 ALA A O 1
ATOM 658 N N . GLY A 1 86 ? -2.247 -5.196 -19.234 1.00 93.12 86 GLY A N 1
ATOM 659 C CA . GLY A 1 86 ? -1.147 -5.442 -20.162 1.00 93.12 86 GLY A CA 1
ATOM 660 C C . GLY A 1 86 ? -1.404 -6.617 -21.104 1.00 93.12 86 GLY A C 1
ATOM 661 O O . GLY A 1 86 ? -2.483 -7.197 -21.156 1.00 93.12 86 GLY A O 1
ATOM 662 N N . ARG A 1 87 ? -0.387 -6.943 -21.907 1.00 94.81 87 ARG A N 1
ATOM 663 C CA . ARG A 1 87 ? -0.464 -7.968 -22.966 1.00 94.81 87 ARG A CA 1
ATOM 664 C C . ARG A 1 87 ? 0.067 -9.336 -22.535 1.00 94.81 87 ARG A C 1
ATOM 666 O O . ARG A 1 87 ? 0.132 -10.246 -23.354 1.00 94.81 87 ARG A O 1
ATOM 673 N N . ARG A 1 88 ? 0.525 -9.465 -21.289 1.00 93.94 88 ARG A N 1
ATOM 674 C CA . ARG A 1 88 ? 1.146 -10.682 -20.758 1.00 93.94 88 ARG A CA 1
ATOM 675 C C . ARG A 1 88 ? 0.326 -11.195 -19.584 1.00 93.94 88 ARG A C 1
ATOM 677 O O . ARG A 1 88 ? -0.177 -10.399 -18.791 1.00 93.94 88 ARG A O 1
ATOM 684 N N . ALA A 1 89 ? 0.219 -12.515 -19.463 1.00 93.94 89 ALA A N 1
ATOM 685 C CA . ALA A 1 89 ? -0.247 -13.128 -18.227 1.00 93.94 89 ALA A CA 1
ATOM 686 C C . ALA A 1 89 ? 0.695 -12.727 -17.080 1.00 93.94 89 ALA A C 1
ATOM 688 O O . ALA A 1 89 ? 1.901 -12.573 -17.283 1.00 93.94 89 ALA A O 1
ATOM 689 N N . GLY A 1 90 ? 0.138 -12.519 -15.894 1.00 92.38 90 GLY A N 1
ATOM 690 C CA . GLY A 1 90 ? 0.887 -12.102 -14.718 1.00 92.38 90 GLY A CA 1
ATOM 691 C C . GLY A 1 90 ? 0.113 -12.421 -13.449 1.00 92.38 90 GLY A C 1
ATOM 692 O O . GLY A 1 90 ? -1.098 -12.637 -13.497 1.00 92.38 90 GLY A O 1
ATOM 693 N N . VAL A 1 91 ? 0.830 -12.429 -12.333 1.00 92.69 91 VAL A N 1
ATOM 694 C CA . VAL A 1 91 ? 0.285 -12.576 -10.983 1.00 92.69 91 VAL A CA 1
ATOM 695 C C . VAL A 1 91 ? 0.506 -11.258 -10.250 1.00 92.69 91 VAL A C 1
ATOM 697 O O . VAL A 1 91 ? 1.520 -10.598 -10.474 1.00 92.69 91 VAL A O 1
ATOM 700 N N . GLU A 1 92 ? -0.451 -10.891 -9.407 1.00 92.06 92 GLU A N 1
ATOM 701 C CA . GLU A 1 92 ? -0.454 -9.661 -8.620 1.00 92.06 92 GLU A CA 1
ATOM 702 C C . GLU A 1 92 ? -0.870 -9.993 -7.184 1.00 92.06 92 GLU A C 1
ATOM 704 O O . GLU A 1 92 ? -1.799 -10.778 -6.975 1.00 92.06 92 GLU A O 1
ATOM 709 N N . THR A 1 93 ? -0.200 -9.392 -6.201 1.00 93.50 93 THR A N 1
ATOM 710 C CA . THR A 1 93 ? -0.522 -9.564 -4.779 1.00 93.50 93 THR A CA 1
ATOM 711 C C . THR A 1 93 ? -1.274 -8.337 -4.277 1.00 93.50 93 THR A C 1
ATOM 713 O O . THR A 1 93 ? -0.664 -7.303 -4.016 1.00 93.50 93 THR A O 1
ATOM 716 N N . VAL A 1 94 ? -2.592 -8.459 -4.098 1.00 91.56 94 VAL A N 1
ATOM 717 C CA . VAL A 1 94 ? -3.431 -7.388 -3.534 1.00 91.56 94 VAL A CA 1
ATOM 718 C C . VAL A 1 94 ? -3.202 -7.296 -2.024 1.00 91.56 94 VAL A C 1
ATOM 720 O O . VAL A 1 94 ? -3.394 -8.277 -1.308 1.00 91.56 94 VAL A O 1
ATOM 723 N N . GLN A 1 95 ? -2.795 -6.123 -1.537 1.00 92.44 95 GLN A N 1
ATOM 724 C CA . GLN A 1 95 ? -2.461 -5.885 -0.128 1.00 92.44 95 GLN A CA 1
ATOM 725 C C . GLN A 1 95 ? -3.485 -4.941 0.514 1.00 92.44 95 GLN A C 1
ATOM 727 O O . GLN A 1 95 ? -3.783 -3.881 -0.034 1.00 92.44 95 GLN A O 1
ATOM 732 N N . LEU A 1 96 ? -4.011 -5.324 1.680 1.00 90.38 96 LEU A N 1
ATOM 733 C CA . LEU A 1 96 ? -4.921 -4.519 2.498 1.00 90.38 96 LEU A CA 1
ATOM 734 C C . LEU A 1 96 ? -4.212 -4.135 3.799 1.00 90.38 96 LEU A C 1
ATOM 736 O O . LEU A 1 96 ? -3.758 -5.012 4.531 1.00 90.38 96 LEU A O 1
ATOM 740 N N . TYR A 1 97 ? -4.158 -2.836 4.085 1.00 89.81 97 TYR A N 1
ATOM 741 C CA . TYR A 1 97 ? -3.578 -2.281 5.305 1.00 89.81 97 TYR A CA 1
ATOM 742 C C . TYR A 1 97 ? -4.682 -1.685 6.178 1.00 89.81 97 TYR A C 1
ATOM 744 O O . TYR A 1 97 ? -5.604 -1.049 5.667 1.00 89.81 97 TYR A O 1
ATOM 752 N N . LEU A 1 98 ? -4.579 -1.889 7.489 1.00 87.88 98 LEU A N 1
ATOM 753 C CA . LEU A 1 98 ? -5.487 -1.339 8.492 1.00 87.88 98 LEU A CA 1
ATOM 754 C C . LEU A 1 98 ? -4.674 -0.476 9.456 1.00 87.88 98 LEU A C 1
ATOM 756 O O . LEU A 1 9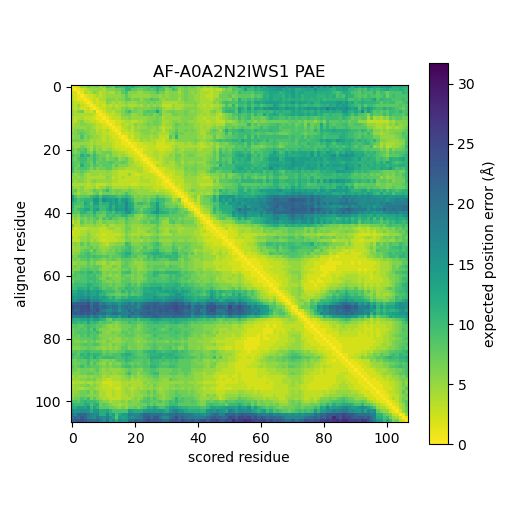8 ? -3.545 -0.828 9.794 1.00 87.88 98 LEU A O 1
ATOM 760 N N . SER A 1 99 ? -5.249 0.636 9.901 1.00 85.50 99 SER A N 1
ATOM 761 C CA . SER A 1 99 ? -4.667 1.482 10.938 1.00 85.50 99 SER A CA 1
ATOM 762 C C . SER A 1 99 ? -5.734 1.885 11.949 1.00 85.50 99 SER A C 1
ATOM 764 O O . SER A 1 99 ? -6.871 2.173 11.575 1.00 85.50 99 SER A O 1
ATOM 766 N N . ASP A 1 100 ? -5.352 1.910 13.226 1.00 85.31 100 ASP A N 1
ATOM 767 C CA . ASP A 1 100 ? -6.142 2.519 14.292 1.00 85.31 100 ASP A CA 1
ATOM 768 C C . ASP A 1 100 ? -5.517 3.880 14.644 1.00 85.31 100 ASP A C 1
ATOM 770 O O . ASP A 1 100 ? -4.459 3.928 15.276 1.00 85.31 100 ASP A O 1
ATOM 774 N N . PRO A 1 101 ? -6.102 5.001 14.186 1.00 82.44 101 PRO A N 1
ATOM 775 C CA . PRO A 1 101 ? -5.530 6.321 14.418 1.00 82.44 101 PRO A CA 1
ATOM 776 C C . PRO A 1 101 ? -5.669 6.796 15.871 1.00 82.44 101 PRO A C 1
ATOM 778 O O . PRO A 1 101 ? -4.979 7.743 16.250 1.00 82.44 101 PRO A O 1
ATOM 781 N N . VAL A 1 102 ? -6.566 6.206 16.673 1.00 82.06 102 VAL A N 1
ATOM 782 C CA . VAL A 1 102 ? -6.827 6.632 18.055 1.00 82.06 102 VAL A CA 1
ATOM 783 C C . VAL A 1 102 ? -7.032 5.408 18.942 1.00 82.06 102 VAL A C 1
ATOM 785 O O . VAL A 1 102 ? -8.151 4.947 19.148 1.00 82.06 102 VAL A O 1
ATOM 788 N N . ALA A 1 103 ? -5.943 4.953 19.554 1.00 80.00 103 ALA A N 1
ATOM 789 C CA . ALA A 1 103 ? -5.939 3.819 20.468 1.00 80.00 103 ALA A CA 1
ATOM 790 C C . ALA A 1 103 ? -5.405 4.212 21.855 1.00 80.00 103 ALA A C 1
ATOM 792 O O . ALA A 1 103 ? -4.604 5.136 22.007 1.00 80.00 103 ALA A O 1
ATOM 793 N N . ARG A 1 104 ? -5.843 3.494 22.898 1.00 75.19 104 ARG A N 1
ATOM 794 C CA . ARG A 1 104 ? -5.336 3.676 24.275 1.00 75.19 104 ARG A CA 1
ATOM 795 C C . ARG A 1 104 ? -3.934 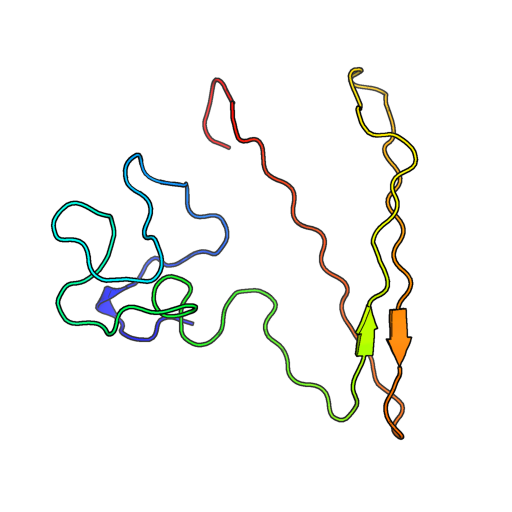3.086 24.467 1.00 75.19 104 ARG A C 1
ATOM 797 O O . ARG A 1 104 ? -3.209 3.512 25.362 1.00 75.19 104 ARG A O 1
ATOM 804 N N . ALA A 1 105 ? -3.583 2.102 23.652 1.00 66.56 105 ALA A N 1
ATOM 805 C CA . ALA A 1 105 ? -2.262 1.507 23.569 1.00 66.56 105 ALA A CA 1
ATOM 806 C C . ALA A 1 105 ? -1.841 1.515 22.103 1.00 66.56 105 ALA A C 1
ATOM 808 O O . ALA A 1 105 ? -2.684 1.307 21.231 1.00 66.56 105 ALA A O 1
ATOM 809 N N . THR A 1 106 ? -0.563 1.757 21.843 1.00 45.59 106 THR A N 1
ATOM 810 C CA . THR A 1 106 ? -0.030 1.637 20.491 1.00 45.59 106 THR A CA 1
ATOM 811 C C . THR A 1 106 ? 0.126 0.146 20.150 1.00 45.59 106 THR A C 1
ATOM 813 O O . THR A 1 106 ? 0.664 -0.583 20.989 1.00 45.59 106 THR A O 1
ATOM 816 N N . PRO A 1 107 ? -0.424 -0.332 19.017 1.00 48.50 107 PRO A N 1
ATOM 817 C CA . PRO A 1 107 ? -0.382 -1.742 18.620 1.00 48.50 107 PRO A CA 1
ATOM 818 C C . PRO A 1 107 ? 0.988 -2.206 18.109 1.00 48.50 107 PRO A C 1
ATOM 820 O O . PRO A 1 107 ? 1.772 -1.357 17.630 1.00 48.50 107 PRO A O 1
#

Mean predicted aligned error: 7.94 Å

pLDDT: mean 82.68, std 10.22, range [45.59, 95.94]

Sequence (107 aa):
MPCHPGQTPLSHACEPTGRPDLGRFTKFRTGWLDLPNGPGQIDGLYPFGHGLSYTRFAYGAPQATRREATGDADRLSVWIDVKNAGRRAGVETVQLYLSDPVARATP

Secondary structure (DSSP, 8-state):
--SSGGG-S--TT----SS---SS--TTSSS-SSS--STTTSS-SS-TT----SS-EEE---EES-S---STT----EE--EEE-SSS------------SS-SS--